Protein AF-A0A653CVP9-F1 (afdb_monomer_lite)

Organism: Callosobruchus maculatus (NCBI:txid64391)

Structure (mmCIF, N/CA/C/O backbone):
data_AF-A0A653CVP9-F1
#
_entry.id   AF-A0A653CVP9-F1
#
loop_
_atom_site.group_PDB
_atom_site.id
_atom_site.type_symbol
_atom_site.label_atom_id
_atom_site.label_alt_id
_atom_site.label_comp_id
_atom_site.label_asym_id
_atom_site.label_entity_id
_atom_site.label_seq_id
_atom_site.pdbx_PDB_ins_code
_atom_site.Cartn_x
_atom_site.Cartn_y
_atom_site.Cartn_z
_atom_site.occupancy
_atom_site.B_iso_or_equiv
_atom_site.auth_seq_id
_atom_site.auth_comp_id
_atom_site.auth_asym_id
_atom_site.auth_atom_id
_atom_site.pdbx_PDB_model_num
ATOM 1 N N . MET A 1 1 ? -22.319 54.396 -7.790 1.00 47.94 1 MET A N 1
ATOM 2 C CA . MET A 1 1 ? -22.869 53.044 -7.516 1.00 47.94 1 MET A CA 1
ATOM 3 C C . MET A 1 1 ? -22.667 52.056 -8.681 1.00 47.94 1 MET A C 1
ATOM 5 O O . MET A 1 1 ? -23.473 51.157 -8.856 1.00 47.94 1 MET A O 1
ATOM 9 N N . LYS A 1 2 ? -21.604 52.189 -9.490 1.00 36.22 2 LYS A N 1
ATOM 10 C CA . LYS A 1 2 ? -21.305 51.258 -10.605 1.00 36.22 2 LYS A CA 1
ATOM 11 C C . LYS A 1 2 ? -19.871 50.719 -10.545 1.00 36.22 2 LYS A C 1
ATOM 13 O O . LYS A 1 2 ? -19.613 49.599 -10.951 1.00 36.22 2 LYS A O 1
ATOM 18 N N . THR A 1 3 ? -18.974 51.473 -9.914 1.00 39.25 3 THR A N 1
ATOM 19 C CA . THR A 1 3 ? -17.561 51.126 -9.709 1.00 39.25 3 THR A CA 1
ATOM 20 C C . THR A 1 3 ? -17.312 50.164 -8.542 1.00 39.25 3 THR A C 1
ATOM 22 O O . THR A 1 3 ? -16.305 49.474 -8.536 1.00 39.25 3 THR A O 1
ATOM 25 N N . PHE A 1 4 ? -18.229 50.076 -7.570 1.00 40.00 4 PHE A N 1
ATOM 26 C CA . PHE A 1 4 ? -18.068 49.200 -6.395 1.00 40.00 4 PHE A CA 1
ATOM 27 C C . PHE A 1 4 ? -18.368 47.724 -6.709 1.00 40.00 4 PHE A C 1
ATOM 29 O O . PHE A 1 4 ? -17.746 46.830 -6.146 1.00 40.00 4 PHE A O 1
ATOM 36 N N . PHE A 1 5 ? -19.278 47.469 -7.658 1.00 41.84 5 PHE A N 1
ATOM 37 C CA . PHE A 1 5 ? -19.630 46.114 -8.103 1.00 41.84 5 PHE A CA 1
ATOM 38 C C . PHE A 1 5 ? -18.527 45.449 -8.940 1.00 41.84 5 PHE A C 1
ATOM 40 O O . PHE A 1 5 ? -18.450 44.226 -8.980 1.00 41.84 5 PHE A O 1
ATOM 47 N N . LEU A 1 6 ? -17.650 46.237 -9.571 1.00 42.62 6 LEU A N 1
ATOM 48 C CA . LEU A 1 6 ? -16.549 45.710 -10.384 1.00 42.62 6 LEU A CA 1
ATOM 49 C C . LEU A 1 6 ? -15.349 45.239 -9.549 1.00 42.62 6 LEU A C 1
ATOM 51 O O . LEU A 1 6 ? -14.588 44.408 -10.027 1.00 42.62 6 LEU A O 1
ATOM 55 N N . LEU A 1 7 ? -15.203 45.709 -8.303 1.00 46.72 7 LEU A N 1
ATOM 56 C CA . LEU A 1 7 ? -14.103 45.305 -7.414 1.00 46.72 7 LEU A CA 1
ATOM 57 C C . LEU A 1 7 ? -14.334 43.924 -6.775 1.00 46.72 7 LEU A C 1
ATOM 59 O O . LEU A 1 7 ? -13.386 43.171 -6.568 1.00 46.72 7 LEU A O 1
ATOM 63 N N . PHE A 1 8 ? -15.592 43.556 -6.509 1.00 46.41 8 PHE A N 1
ATOM 64 C CA . PHE A 1 8 ? -15.928 42.223 -5.992 1.00 46.41 8 PHE A CA 1
ATOM 65 C C . PHE A 1 8 ? -15.815 41.129 -7.066 1.00 46.41 8 PHE A C 1
ATOM 67 O O . PHE A 1 8 ? -15.402 40.014 -6.756 1.00 46.41 8 PHE A O 1
ATOM 74 N N . ALA A 1 9 ? -16.111 41.453 -8.331 1.00 47.91 9 ALA A N 1
ATOM 75 C CA . ALA A 1 9 ? -16.036 40.500 -9.440 1.00 47.91 9 ALA A CA 1
ATOM 76 C C . ALA A 1 9 ? -14.593 40.096 -9.798 1.00 47.91 9 ALA A C 1
ATOM 78 O O . ALA A 1 9 ? -14.369 38.981 -10.258 1.00 47.91 9 ALA A O 1
ATOM 79 N N . THR A 1 10 ? -13.605 40.964 -9.555 1.00 52.00 10 THR A N 1
ATOM 80 C CA . THR A 1 10 ? -12.189 40.645 -9.801 1.00 52.00 10 THR A CA 1
ATOM 81 C C . THR A 1 10 ? -11.527 39.904 -8.641 1.00 52.00 10 THR A C 1
ATOM 83 O O . THR A 1 10 ? -10.618 39.117 -8.878 1.00 52.00 10 THR A O 1
ATOM 86 N N . CYS A 1 11 ? -11.984 40.097 -7.397 1.00 47.84 11 CYS A N 1
ATOM 87 C CA . CYS A 1 11 ? -11.460 39.344 -6.248 1.00 47.84 11 CYS A CA 1
ATOM 88 C C . CYS A 1 11 ? -11.940 37.886 -6.219 1.00 47.84 11 CYS A C 1
ATOM 90 O O . CYS A 1 11 ? -11.209 37.025 -5.741 1.00 47.84 11 CYS A O 1
ATOM 92 N N . ALA A 1 12 ? -13.120 37.588 -6.773 1.00 51.66 12 ALA A N 1
ATOM 93 C CA . ALA A 1 12 ? -13.628 36.217 -6.855 1.00 51.66 12 ALA A CA 1
ATOM 94 C C . ALA A 1 12 ? -12.819 35.314 -7.810 1.00 51.66 12 ALA A C 1
ATOM 96 O O . ALA A 1 12 ? -12.885 34.097 -7.692 1.00 51.66 12 ALA A O 1
ATOM 97 N N . LEU A 1 13 ? -12.029 35.891 -8.726 1.00 54.31 13 LEU A N 1
ATOM 98 C CA . LEU A 1 13 ? -11.194 35.141 -9.674 1.00 54.31 13 LEU A CA 1
ATOM 99 C C . LEU A 1 13 ? -9.803 34.762 -9.128 1.00 54.31 13 LEU A C 1
ATOM 101 O O . LEU A 1 13 ? -9.071 34.050 -9.806 1.00 54.31 13 LEU A O 1
ATOM 105 N N . LEU A 1 14 ? -9.414 35.221 -7.932 1.00 52.62 14 LEU A N 1
ATOM 106 C CA . LEU A 1 14 ? -8.070 34.993 -7.365 1.00 52.62 14 LEU A CA 1
ATOM 107 C C . LEU A 1 14 ? -8.049 34.066 -6.137 1.00 52.62 14 LEU A C 1
ATOM 109 O O . LEU A 1 14 ? -6.981 33.836 -5.575 1.00 52.62 14 LEU A O 1
ATOM 113 N N . SER A 1 15 ? -9.193 33.523 -5.707 1.00 58.00 15 SER A N 1
ATOM 114 C CA . SER A 1 15 ? -9.297 32.752 -4.453 1.00 58.00 15 SER A CA 1
ATOM 115 C C . SER A 1 15 ? -9.359 31.231 -4.606 1.00 58.00 15 SER A C 1
ATOM 117 O O . SER A 1 15 ? -9.520 30.540 -3.607 1.00 58.00 15 SER A O 1
ATOM 119 N N . GLU A 1 16 ? -9.154 30.686 -5.803 1.00 54.25 16 GLU A N 1
ATOM 120 C CA . GLU A 1 16 ? -9.103 29.232 -6.011 1.00 54.25 16 GLU A CA 1
ATOM 121 C C . GLU A 1 16 ? -7.745 28.785 -6.553 1.00 54.25 16 GLU A C 1
ATOM 123 O O . GLU A 1 16 ? -7.649 27.923 -7.422 1.00 54.25 16 GLU A O 1
ATOM 128 N N . VAL A 1 17 ? -6.652 29.329 -6.009 1.00 51.75 17 VAL A N 1
ATOM 129 C CA . VAL A 1 17 ? -5.392 28.577 -6.045 1.00 51.75 17 VAL A CA 1
ATOM 130 C C . VAL A 1 17 ? -5.517 2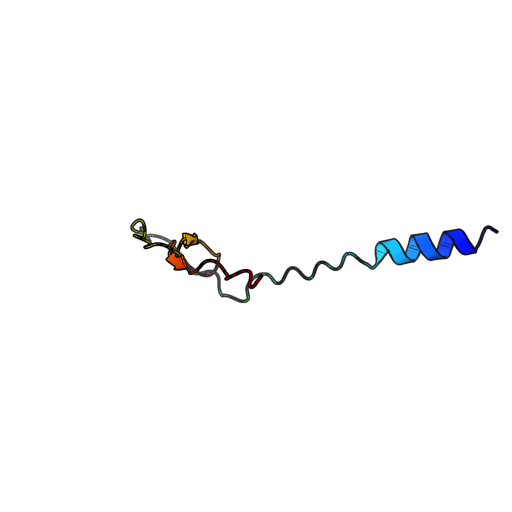7.482 -4.990 1.00 51.75 17 VAL A C 1
ATOM 132 O O . VAL A 1 17 ? -5.012 27.590 -3.874 1.00 51.75 17 VAL A O 1
ATOM 135 N N . VAL A 1 18 ? -6.263 26.433 -5.336 1.00 50.72 18 VAL A N 1
ATOM 136 C CA . VAL A 1 18 ? -6.183 25.150 -4.649 1.00 50.72 18 VAL A CA 1
ATOM 137 C C . VAL A 1 18 ? -4.764 24.668 -4.913 1.00 50.72 18 VAL A C 1
ATOM 139 O O . VAL A 1 18 ? -4.468 24.146 -5.984 1.00 50.72 18 VAL A O 1
ATOM 142 N N . VAL A 1 19 ? -3.850 24.920 -3.973 1.00 49.75 19 VAL A N 1
ATOM 143 C CA . VAL A 1 19 ? -2.533 24.284 -3.977 1.00 49.75 19 VAL A CA 1
ATOM 144 C C . VAL A 1 19 ? -2.802 22.805 -3.743 1.00 49.75 19 VAL A C 1
ATOM 146 O O . VAL A 1 19 ? -2.894 22.340 -2.608 1.00 49.75 19 VAL A O 1
ATOM 149 N N . GLN A 1 20 ? -3.030 22.077 -4.833 1.00 47.78 20 GLN A N 1
ATOM 150 C CA . GLN A 1 20 ? -3.018 20.629 -4.839 1.00 47.78 20 GLN A CA 1
ATOM 151 C C . GLN A 1 20 ? -1.577 20.253 -4.507 1.00 47.78 20 GLN A C 1
ATOM 153 O O . GLN A 1 20 ? -0.704 20.279 -5.371 1.00 47.78 20 GLN A O 1
ATOM 158 N N . VAL A 1 21 ? -1.295 20.005 -3.226 1.00 55.56 21 VAL A N 1
ATOM 159 C CA . VAL A 1 21 ? -0.064 19.329 -2.820 1.00 55.56 21 VAL A CA 1
ATOM 160 C C . VAL A 1 21 ? -0.212 17.902 -3.337 1.00 55.56 21 VAL A C 1
ATOM 162 O O . VAL A 1 21 ? -0.659 17.012 -2.620 1.00 55.56 21 VAL A O 1
ATOM 165 N N . GLU A 1 22 ? 0.058 17.703 -4.626 1.00 60.00 22 GLU A N 1
ATOM 166 C CA . GLU A 1 22 ? 0.306 16.375 -5.158 1.00 60.00 22 GLU A CA 1
ATOM 167 C C . GLU A 1 22 ? 1.482 15.823 -4.352 1.00 60.00 22 GLU A C 1
ATOM 169 O O . GLU A 1 22 ? 2.521 16.476 -4.220 1.00 60.00 22 GLU A O 1
ATOM 174 N N . SER A 1 23 ? 1.263 14.689 -3.689 1.00 57.16 23 SER A N 1
ATOM 175 C CA . SER A 1 23 ? 2.237 14.054 -2.807 1.00 57.16 23 SER A CA 1
ATOM 176 C C . SER A 1 23 ? 3.629 14.061 -3.442 1.00 57.16 23 SER A C 1
ATOM 178 O O . SER A 1 23 ? 3.810 13.582 -4.559 1.00 57.16 23 SER A O 1
ATOM 180 N N . ILE A 1 24 ? 4.617 14.610 -2.725 1.00 71.81 24 ILE A N 1
ATOM 181 C CA . ILE A 1 24 ? 6.015 14.691 -3.170 1.00 71.81 24 ILE A CA 1
ATOM 182 C C . ILE A 1 24 ? 6.643 13.300 -3.043 1.00 71.81 24 ILE A C 1
ATOM 184 O O . ILE A 1 24 ? 7.382 13.001 -2.108 1.00 71.81 24 ILE A O 1
ATOM 188 N N . CYS A 1 25 ? 6.296 12.398 -3.945 1.00 74.69 25 CYS A N 1
ATOM 189 C CA . CYS A 1 25 ? 6.887 11.077 -3.995 1.00 74.69 25 CYS A CA 1
ATOM 190 C C . CYS A 1 25 ? 7.131 10.674 -5.438 1.00 74.69 25 CYS A C 1
ATOM 192 O O . CYS A 1 25 ? 6.357 10.991 -6.340 1.00 74.69 25 CYS A O 1
ATOM 194 N N . ALA A 1 26 ? 8.246 9.985 -5.660 1.00 81.69 26 ALA A N 1
ATOM 195 C CA . ALA A 1 26 ? 8.474 9.347 -6.939 1.00 81.69 26 ALA A CA 1
ATOM 196 C C . ALA A 1 26 ? 7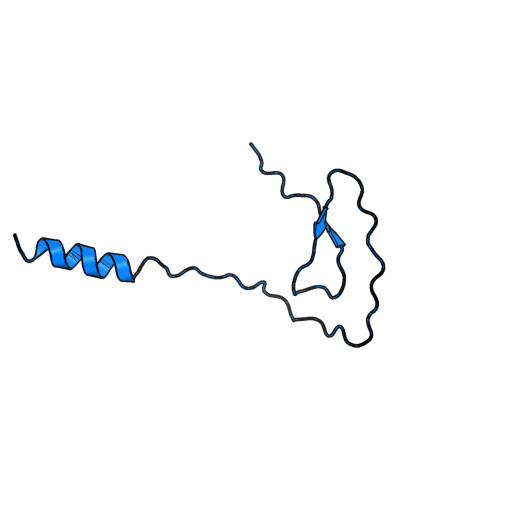.415 8.253 -7.109 1.00 81.69 26 ALA A C 1
ATOM 198 O O . ALA A 1 26 ? 7.295 7.383 -6.247 1.00 81.69 26 ALA A O 1
ATOM 199 N N . THR A 1 27 ? 6.654 8.300 -8.204 1.00 84.50 27 THR A N 1
ATOM 200 C CA . THR A 1 27 ? 5.730 7.221 -8.557 1.00 84.50 27 THR A CA 1
ATOM 201 C C . THR A 1 27 ? 6.532 5.923 -8.687 1.00 84.50 27 THR A C 1
ATOM 203 O O . THR A 1 27 ? 7.460 5.870 -9.504 1.00 84.50 27 THR A O 1
ATOM 206 N N . PRO A 1 28 ? 6.244 4.887 -7.882 1.00 87.38 28 PRO A N 1
ATOM 207 C CA . PRO A 1 28 ? 6.999 3.649 -7.935 1.00 87.38 28 PRO A CA 1
ATOM 208 C C . PRO A 1 28 ? 6.673 2.894 -9.229 1.00 87.38 28 PRO A C 1
ATOM 210 O O . PRO A 1 28 ? 5.541 2.912 -9.711 1.00 87.38 28 PRO A O 1
ATOM 213 N N . ASN A 1 29 ? 7.664 2.204 -9.798 1.00 91.88 29 ASN A N 1
ATOM 214 C CA . ASN A 1 29 ? 7.397 1.239 -10.861 1.00 91.88 29 ASN A CA 1
ATOM 215 C C . ASN A 1 29 ? 6.796 -0.027 -10.225 1.00 91.88 29 ASN A C 1
ATOM 217 O O . ASN A 1 29 ? 7.456 -0.685 -9.420 1.00 91.88 29 ASN A O 1
ATOM 221 N N . CYS A 1 30 ? 5.552 -0.343 -10.587 1.00 91.06 30 CYS A N 1
ATOM 222 C CA . CYS A 1 30 ? 4.797 -1.473 -10.044 1.00 91.06 30 CYS A CA 1
ATOM 223 C C . CYS A 1 30 ? 4.631 -2.635 -11.034 1.00 91.06 30 CYS A C 1
ATOM 225 O O . CYS A 1 30 ? 3.843 -3.548 -10.777 1.00 91.06 30 CYS A O 1
ATOM 227 N N . ASP A 1 31 ? 5.349 -2.623 -12.161 1.00 94.56 31 ASP A N 1
ATOM 228 C CA . ASP A 1 31 ? 5.240 -3.661 -13.184 1.00 94.56 31 ASP A CA 1
ATOM 229 C C . ASP A 1 31 ? 5.649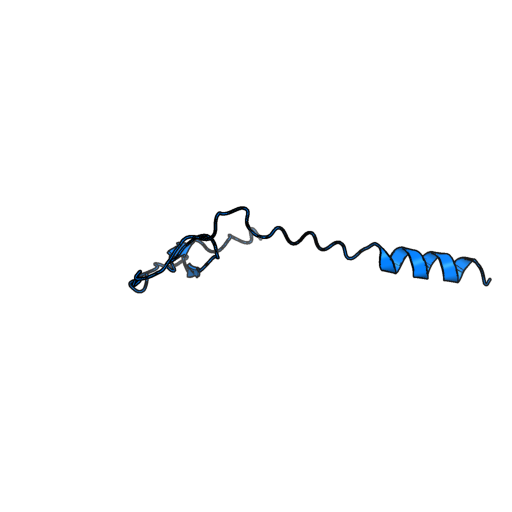 -5.028 -12.617 1.00 94.56 31 ASP A C 1
ATOM 231 O O . ASP A 1 31 ? 6.744 -5.218 -12.088 1.00 94.56 31 ASP A O 1
ATOM 235 N N . GLY A 1 32 ? 4.744 -6.005 -12.719 1.00 94.19 32 GLY A N 1
ATOM 236 C CA . GLY A 1 32 ? 4.964 -7.365 -12.219 1.00 94.19 32 GLY A CA 1
ATOM 237 C C . GLY A 1 32 ? 4.801 -7.543 -10.703 1.00 94.19 32 GLY A C 1
ATOM 238 O O . GLY A 1 32 ? 4.977 -8.659 -10.213 1.00 94.19 32 GLY A O 1
ATOM 239 N N . ILE A 1 33 ? 4.429 -6.498 -9.955 1.00 92.50 33 ILE A N 1
ATOM 240 C CA . ILE A 1 33 ? 4.174 -6.599 -8.514 1.00 92.50 33 ILE A C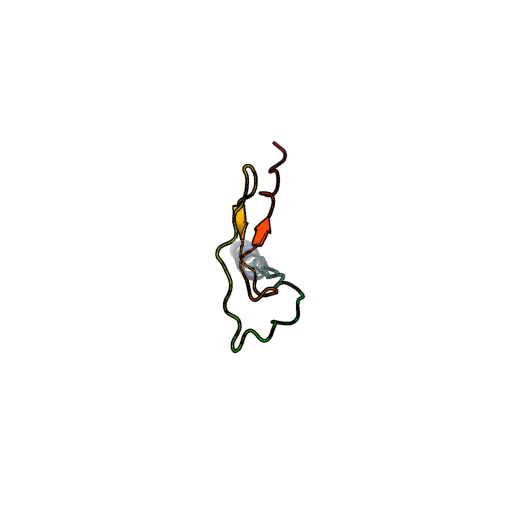A 1
ATOM 241 C C . ILE A 1 33 ? 2.758 -7.128 -8.264 1.00 92.50 33 ILE A C 1
ATOM 243 O O . ILE A 1 33 ? 1.766 -6.530 -8.675 1.00 92.50 33 ILE A O 1
ATOM 247 N N . GLN A 1 34 ? 2.656 -8.246 -7.544 1.00 93.75 34 GLN A N 1
ATOM 248 C CA . GLN A 1 34 ? 1.389 -8.763 -7.027 1.00 93.75 34 GLN A CA 1
ATOM 249 C C . GLN A 1 34 ? 1.330 -8.560 -5.516 1.00 93.75 34 GLN A C 1
ATOM 251 O O . GLN A 1 34 ? 2.102 -9.149 -4.760 1.00 93.75 34 GLN A O 1
ATOM 256 N N . CYS A 1 35 ? 0.398 -7.725 -5.072 1.00 91.38 35 CYS A N 1
ATOM 257 C CA . CYS A 1 35 ? 0.215 -7.425 -3.661 1.00 91.38 35 CYS A CA 1
ATOM 258 C C . CYS A 1 35 ? -0.732 -8.434 -3.009 1.00 91.38 35 CYS A C 1
ATOM 260 O O . CYS A 1 35 ? -1.783 -8.769 -3.555 1.00 91.38 35 CYS A O 1
ATOM 262 N N . SER A 1 36 ? -0.384 -8.881 -1.803 1.00 92.62 36 SER A N 1
ATOM 263 C CA . SER A 1 36 ? -1.333 -9.597 -0.947 1.00 92.62 36 SER A CA 1
ATOM 264 C C . SER A 1 36 ? -2.283 -8.606 -0.265 1.00 92.62 36 SER A C 1
ATOM 266 O O . SER A 1 36 ? -1.850 -7.502 0.074 1.00 92.62 36 SER A O 1
ATOM 268 N N . PRO A 1 37 ? -3.549 -8.978 -0.001 1.00 90.50 37 PRO A N 1
ATOM 269 C CA . PRO A 1 37 ? -4.449 -8.144 0.786 1.00 90.50 37 PRO A CA 1
ATOM 270 C C . PRO A 1 37 ? -3.885 -7.922 2.201 1.00 90.50 37 PRO A C 1
ATOM 272 O O . PRO A 1 37 ? -3.616 -8.909 2.900 1.00 90.50 37 PRO A O 1
ATOM 275 N N . PRO A 1 38 ? -3.702 -6.667 2.651 1.00 90.25 38 PRO A N 1
ATOM 276 C CA . PRO A 1 38 ? -3.225 -6.395 3.998 1.00 90.25 38 PRO A CA 1
ATOM 277 C C . PRO A 1 38 ? -4.283 -6.800 5.031 1.00 90.25 38 PRO A C 1
ATOM 279 O O . PRO A 1 38 ? -5.487 -6.641 4.822 1.00 90.25 38 PRO A O 1
ATOM 282 N N . LYS A 1 39 ? -3.825 -7.329 6.167 1.00 94.06 39 LYS A N 1
ATOM 283 C CA . LYS A 1 39 ? -4.679 -7.688 7.305 1.00 94.06 39 LYS A CA 1
ATOM 284 C C . LYS A 1 39 ? -4.545 -6.615 8.378 1.00 94.06 39 LYS A C 1
ATOM 286 O O . LYS A 1 39 ? -3.654 -6.706 9.214 1.00 94.06 39 LYS A O 1
ATOM 291 N N . CYS A 1 40 ? -5.411 -5.610 8.327 1.00 92.81 40 CYS A N 1
ATOM 292 C CA . CYS A 1 40 ? -5.396 -4.511 9.289 1.00 92.81 40 CYS A CA 1
ATOM 293 C C . CYS A 1 40 ? -6.164 -4.869 10.559 1.00 92.81 40 CYS A C 1
ATOM 295 O O . CYS A 1 40 ? -7.211 -5.522 10.499 1.00 92.81 40 CYS A O 1
ATOM 297 N N . THR A 1 41 ? -5.657 -4.414 11.701 1.00 92.25 41 THR A N 1
ATOM 298 C CA . THR A 1 41 ? -6.345 -4.536 12.988 1.00 92.25 41 THR A CA 1
ATOM 299 C C . THR A 1 41 ? -6.989 -3.205 13.364 1.00 92.25 41 THR A C 1
ATOM 301 O O . THR A 1 41 ? -6.392 -2.160 13.129 1.00 92.25 41 THR A O 1
ATOM 304 N N . PRO A 1 42 ? -8.201 -3.177 13.947 1.00 89.19 42 PRO A N 1
ATOM 305 C CA . PRO A 1 42 ? -8.779 -1.923 14.428 1.00 89.19 42 PRO A CA 1
ATOM 306 C C . PRO A 1 42 ? -7.810 -1.208 15.391 1.00 89.19 42 PRO A C 1
ATOM 308 O O . PRO A 1 42 ? -7.279 -1.878 16.278 1.00 89.19 42 PRO A O 1
ATOM 311 N N . PRO A 1 43 ? -7.578 0.117 15.265 1.00 88.50 43 PRO A N 1
ATOM 312 C CA . PRO A 1 43 ? -8.340 1.119 14.501 1.00 88.50 43 PRO A CA 1
ATOM 313 C C . PRO A 1 43 ? -7.831 1.405 13.072 1.00 88.50 43 PRO A C 1
ATOM 315 O O . PRO A 1 43 ? -8.278 2.372 12.447 1.00 88.50 43 PRO A O 1
ATOM 318 N N . GLU A 1 44 ? -6.896 0.611 12.559 1.00 91.44 44 GLU A N 1
ATOM 319 C CA . GLU A 1 44 ? -6.284 0.813 11.247 1.00 91.44 44 GLU A CA 1
ATOM 320 C C . GLU A 1 44 ? -7.289 0.611 10.105 1.00 91.44 44 GLU A C 1
ATOM 322 O O . GLU A 1 44 ? -8.273 -0.129 10.208 1.00 91.44 44 GLU A O 1
ATOM 327 N N . SER A 1 45 ? -7.009 1.246 8.973 1.00 90.00 45 SER A N 1
ATOM 328 C CA . SER A 1 45 ? -7.728 1.027 7.721 1.00 90.00 45 SER A CA 1
ATOM 329 C C . SER A 1 45 ? -6.757 0.797 6.577 1.00 90.00 45 SER A C 1
ATOM 331 O O . SER A 1 45 ? -5.660 1.355 6.562 1.00 90.00 45 SER A O 1
ATOM 333 N N . VAL A 1 46 ? -7.192 -0.007 5.60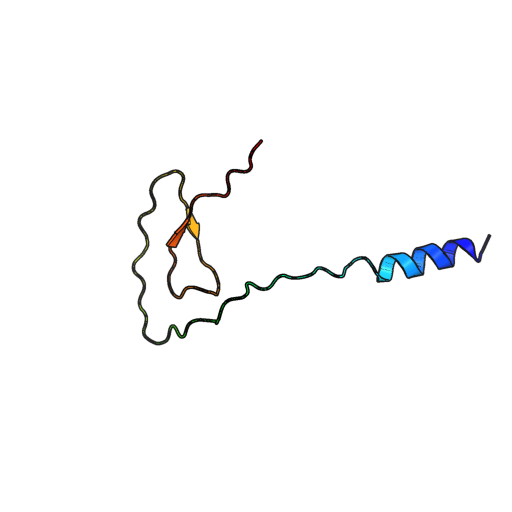8 1.00 92.56 46 VAL A N 1
ATOM 334 C CA . VAL A 1 46 ? -6.465 -0.190 4.353 1.00 92.56 46 VAL A CA 1
ATOM 335 C C . VAL A 1 46 ? -6.432 1.145 3.614 1.00 92.56 46 VAL A C 1
ATOM 337 O O . VAL A 1 46 ? -7.485 1.725 3.345 1.00 92.56 46 VAL A O 1
ATOM 340 N N . GLN A 1 47 ? -5.234 1.614 3.291 1.00 91.75 47 GLN A N 1
ATOM 341 C CA . GLN A 1 47 ? -4.985 2.815 2.509 1.00 91.75 47 GLN A CA 1
ATOM 342 C C . GLN A 1 47 ? -4.153 2.491 1.268 1.00 91.75 47 GLN A C 1
ATOM 344 O O . GLN A 1 47 ? -3.440 1.488 1.205 1.00 91.75 47 GLN A O 1
ATOM 349 N N . THR A 1 48 ? -4.297 3.351 0.269 1.00 89.88 48 THR A N 1
ATOM 350 C CA . THR A 1 48 ? -3.576 3.320 -1.003 1.00 89.88 48 THR A CA 1
ATOM 351 C C . THR A 1 48 ? -3.190 4.742 -1.349 1.00 89.88 48 THR A C 1
ATOM 353 O O . THR A 1 48 ? -4.037 5.634 -1.290 1.00 89.88 48 THR A O 1
ATOM 356 N N . ASP A 1 49 ? -1.949 4.944 -1.755 1.00 86.38 49 ASP A N 1
ATOM 357 C CA . ASP A 1 49 ? -1.444 6.245 -2.166 1.00 86.38 49 ASP A CA 1
ATOM 358 C C . ASP A 1 49 ? -0.491 6.070 -3.361 1.00 86.38 49 ASP A C 1
ATOM 360 O O . ASP A 1 49 ? 0.043 4.977 -3.571 1.00 86.38 49 ASP A O 1
ATOM 364 N N . PRO A 1 50 ? -0.285 7.119 -4.175 1.00 84.75 50 PRO A N 1
ATOM 365 C CA . PRO A 1 50 ? 0.504 7.023 -5.402 1.00 84.75 50 PRO A CA 1
ATOM 366 C C . PRO A 1 50 ? 2.001 6.772 -5.162 1.00 84.75 50 PRO A C 1
ATOM 368 O O . PRO A 1 50 ? 2.735 6.586 -6.130 1.00 84.75 50 PRO A O 1
ATOM 371 N N . CYS A 1 51 ? 2.467 6.769 -3.911 1.00 87.50 51 CYS A N 1
ATOM 372 C CA . CYS A 1 51 ? 3.855 6.513 -3.545 1.00 87.50 51 CYS A CA 1
ATOM 373 C C . CYS A 1 51 ? 4.138 5.026 -3.290 1.00 87.50 51 CYS A C 1
ATOM 375 O O . CYS A 1 51 ? 5.303 4.643 -3.178 1.00 87.50 51 CYS A O 1
ATOM 377 N N . HIS A 1 52 ? 3.106 4.178 -3.215 1.00 90.12 52 HIS A N 1
ATOM 378 C CA . HIS A 1 52 ? 3.249 2.756 -2.912 1.00 90.12 52 HIS A CA 1
ATOM 379 C C . HIS A 1 52 ? 2.550 1.881 -3.954 1.00 90.12 52 HIS A C 1
ATOM 381 O O . HIS A 1 52 ? 1.417 2.130 -4.353 1.00 90.12 52 HIS A O 1
ATOM 387 N N . CYS A 1 53 ? 3.204 0.788 -4.355 1.00 92.12 53 CYS A N 1
ATOM 388 C CA . CYS A 1 53 ? 2.595 -0.195 -5.258 1.00 92.12 53 CYS A CA 1
ATOM 389 C C . CYS A 1 53 ? 1.502 -1.034 -4.599 1.00 92.12 53 CYS A C 1
ATOM 391 O O . CYS A 1 53 ? 0.650 -1.585 -5.293 1.00 92.12 53 CYS A O 1
ATOM 393 N N . CYS A 1 54 ? 1.547 -1.167 -3.272 1.00 93.50 54 CYS A N 1
ATOM 394 C CA . CYS A 1 54 ? 0.653 -2.040 -2.533 1.00 93.50 54 CYS A CA 1
ATOM 395 C C . CYS A 1 54 ? -0.168 -1.273 -1.499 1.00 93.50 54 CYS A C 1
ATOM 397 O O . CYS A 1 54 ? 0.350 -0.349 -0.869 1.00 93.50 54 CYS A O 1
ATOM 399 N N . PRO A 1 55 ? -1.423 -1.697 -1.270 1.00 93.12 55 PRO A N 1
ATOM 400 C CA . PRO A 1 55 ? -2.206 -1.209 -0.150 1.00 93.12 55 PRO A CA 1
ATOM 401 C C . PRO A 1 55 ? -1.533 -1.570 1.179 1.00 93.12 55 PRO A C 1
ATOM 403 O O . PRO A 1 55 ? -0.971 -2.657 1.332 1.00 93.12 55 PRO A O 1
ATOM 406 N N . TYR A 1 56 ? -1.636 -0.677 2.155 1.00 91.31 56 TYR A N 1
ATOM 407 C CA . TYR A 1 56 ? -1.027 -0.816 3.476 1.00 91.31 56 TYR A CA 1
ATOM 408 C C . TYR A 1 56 ? -2.030 -0.452 4.572 1.00 91.31 56 TYR A C 1
ATOM 410 O O . TYR A 1 56 ? -3.053 0.181 4.314 1.00 91.31 56 TYR A O 1
ATOM 418 N N . CYS A 1 57 ? -1.762 -0.885 5.801 1.00 93.00 57 CYS A N 1
ATOM 419 C CA . CYS A 1 57 ? -2.549 -0.471 6.956 1.00 93.00 57 CYS A CA 1
ATOM 420 C C . CYS A 1 57 ? -2.000 0.854 7.466 1.00 93.00 57 CYS A C 1
ATOM 422 O O . CYS A 1 57 ? -0.813 0.964 7.761 1.00 93.00 57 CYS A O 1
ATOM 424 N N . ALA A 1 58 ? -2.867 1.852 7.558 1.00 89.31 58 ALA A N 1
ATOM 425 C CA . ALA A 1 58 ? -2.542 3.115 8.187 1.00 89.31 58 ALA A CA 1
ATOM 426 C C . ALA A 1 58 ? -3.568 3.413 9.269 1.00 89.31 58 ALA A C 1
ATOM 428 O O . ALA A 1 58 ? -4.763 3.120 9.126 1.00 89.31 58 ALA A O 1
ATOM 429 N N . GLU A 1 59 ? -3.096 4.027 10.345 1.00 85.75 59 GLU A N 1
ATOM 430 C CA . GLU A 1 59 ? -3.973 4.600 11.349 1.00 85.75 59 GLU A CA 1
ATOM 431 C C . GLU A 1 59 ? -4.876 5.633 10.670 1.00 85.75 59 GLU A C 1
ATOM 433 O O . GLU A 1 59 ? -4.422 6.441 9.851 1.00 85.75 59 GLU A O 1
ATOM 438 N N . LYS A 1 60 ? -6.176 5.613 10.985 1.00 70.56 60 LYS A N 1
ATOM 439 C CA . LYS A 1 60 ? -7.019 6.753 10.624 1.00 70.56 60 LYS A CA 1
ATOM 440 C C . LYS A 1 60 ? -6.397 7.982 11.281 1.00 70.56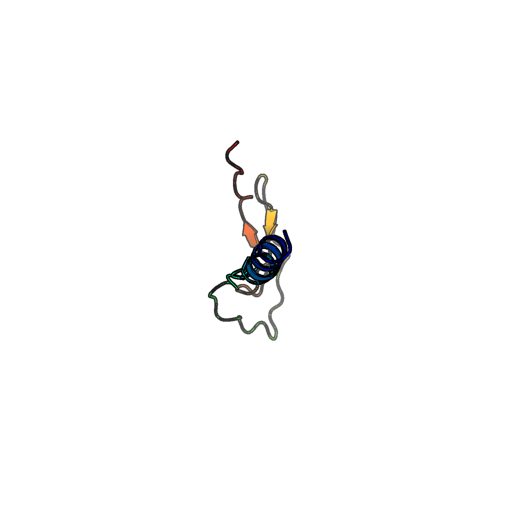 60 LYS A C 1
ATOM 442 O O . LYS A 1 60 ? -6.107 7.896 12.476 1.00 70.56 60 LYS A O 1
ATOM 447 N N . PRO A 1 61 ? -6.216 9.109 10.566 1.00 60.78 61 PRO A N 1
ATOM 448 C CA . PRO A 1 61 ? -5.835 10.341 11.231 1.00 60.78 61 PRO A CA 1
ATOM 449 C C . PRO A 1 61 ? -6.865 10.565 12.334 1.00 60.78 61 PRO A C 1
ATOM 451 O O . PRO A 1 61 ? -8.064 10.678 12.058 1.00 60.78 61 PRO A O 1
ATOM 454 N N . LEU A 1 62 ? -6.408 10.504 13.587 1.00 54.88 62 LEU A N 1
ATOM 455 C CA . LEU A 1 62 ? -7.229 10.820 14.739 1.00 54.88 62 LEU A CA 1
ATOM 456 C C . LEU A 1 62 ? -7.643 12.269 14.532 1.00 54.88 62 LEU A C 1
ATOM 458 O O . LEU A 1 62 ? -6.856 13.185 14.760 1.00 54.88 62 LEU A O 1
ATOM 462 N N . LEU A 1 63 ? -8.855 12.469 14.016 1.00 55.25 63 LEU A N 1
ATOM 463 C CA . LEU A 1 63 ? -9.512 13.760 14.007 1.00 55.25 63 LEU A CA 1
ATOM 464 C C . LEU A 1 63 ? -9.702 14.099 15.486 1.00 55.25 63 LEU A C 1
ATOM 466 O O . LEU A 1 63 ? -10.665 13.660 16.113 1.00 55.25 63 LEU A O 1
ATOM 470 N N . TYR A 1 64 ? -8.678 14.735 16.057 1.00 46.66 64 TYR A N 1
ATOM 471 C CA . TYR A 1 64 ? -8.622 15.166 17.442 1.00 46.66 64 TYR A CA 1
ATOM 472 C C . TYR A 1 64 ? -9.822 16.094 17.619 1.00 46.66 64 TYR A C 1
ATOM 474 O O . TYR A 1 64 ? -9.895 17.149 16.987 1.00 46.66 64 TYR A O 1
ATOM 482 N N . LYS A 1 65 ? -10.828 15.600 18.337 1.00 42.75 65 LYS A N 1
ATOM 483 C CA . LYS A 1 65 ? -12.102 16.277 18.555 1.00 42.75 65 LYS A CA 1
ATOM 484 C C . LYS A 1 65 ? -11.993 17.219 19.743 1.00 42.75 65 LYS A C 1
ATOM 486 O O . LYS A 1 65 ? -11.289 16.845 20.707 1.00 42.75 65 LYS A O 1
#

Secondary structure (DSSP, 8-state):
--SHHHHHHHHTTSS---------SPPPP-TT--PPPP-PPTTEEEE--TT-SS-EEEE------

Sequence (65 aa):
MKTFFLLFATCALLSEVVVQVESICATPNCDGIQCSPPKCTPPESVQTDPCHCCPYCAEKPLLYK

Radius of gyration: 21.66 Å; chains: 1; bounding box: 31×63×32 Å

Foldseek 3Di:
DPVVVVVVVVVVVPPPPPVPPQDPADQDDLPPPDEDDDDDDPPWDFDDHRRDNYTDTDHDPPPPD

pLDDT: mean 72.08, std 20.34, range [36.22, 94.56]